Protein AF-A0A2Z6RAQ9-F1 (afdb_monomer)

Sequence (115 aa):
MVIQEKRLQLKWVKVKGHDGILSNEKADKLARTGINSCNIYDSSVNYLNHDIRFFPLFEDIPIEHNFRKFVIGILSIYKASEWSLLSHQKDLCHTCNDDVDWQITWLILSQFKGF

Organism: NCBI:txid94130

Structure (mmCIF, N/CA/C/O backbone):
data_AF-A0A2Z6RAQ9-F1
#
_entry.id   AF-A0A2Z6RAQ9-F1
#
loop_
_atom_site.group_PDB
_atom_site.id
_atom_site.type_symbol
_atom_site.label_atom_id
_atom_site.label_alt_id
_atom_site.label_comp_id
_atom_site.label_asym_id
_atom_site.label_entity_id
_atom_site.label_seq_id
_atom_site.pdbx_PDB_ins_code
_atom_site.Cartn_x
_atom_site.Cartn_y
_atom_site.Cartn_z
_atom_site.occupancy
_atom_site.B_iso_or_equiv
_atom_site.auth_seq_id
_atom_site.auth_comp_id
_atom_site.auth_asym_id
_atom_site.auth_atom_id
_atom_site.pdbx_PDB_model_num
ATOM 1 N N . MET A 1 1 ? -8.752 -14.002 4.390 1.00 61.12 1 MET A N 1
ATOM 2 C CA . MET A 1 1 ? -8.930 -12.648 4.971 1.00 61.12 1 MET A CA 1
ATOM 3 C C . MET A 1 1 ? -10.418 -12.304 4.938 1.00 61.12 1 MET A C 1
ATOM 5 O O . MET A 1 1 ? -10.992 -12.352 3.858 1.00 61.12 1 MET A O 1
ATOM 9 N N . VAL A 1 2 ? -11.047 -11.988 6.082 1.00 69.75 2 VAL A N 1
ATOM 10 C CA . VAL A 1 2 ? -12.523 -11.849 6.233 1.00 69.75 2 VAL A CA 1
ATOM 11 C C . VAL A 1 2 ? -13.164 -10.935 5.183 1.00 69.75 2 VAL A C 1
ATOM 13 O O . VAL A 1 2 ? -14.261 -11.204 4.710 1.00 69.75 2 VAL A O 1
ATOM 16 N N . ILE A 1 3 ? -12.464 -9.870 4.791 1.00 75.06 3 ILE A N 1
ATOM 17 C CA . ILE A 1 3 ? -12.925 -8.902 3.788 1.00 75.06 3 ILE A CA 1
ATOM 18 C C . ILE A 1 3 ? -13.163 -9.577 2.429 1.00 75.06 3 ILE A C 1
ATOM 20 O O . ILE A 1 3 ? -14.210 -9.369 1.823 1.00 75.06 3 ILE A O 1
ATOM 24 N N . GLN A 1 4 ? -12.225 -10.414 1.977 1.00 67.00 4 GLN A N 1
ATOM 25 C CA . GLN A 1 4 ? -12.327 -11.136 0.704 1.00 67.00 4 GLN A CA 1
ATOM 26 C C . GLN A 1 4 ? -13.342 -12.276 0.783 1.00 67.00 4 GLN A C 1
ATOM 28 O O . GLN A 1 4 ? -14.187 -12.406 -0.098 1.00 67.00 4 GLN A O 1
ATOM 33 N N . GLU A 1 5 ? -13.300 -13.060 1.863 1.00 72.44 5 GLU A N 1
ATOM 34 C CA . GLU A 1 5 ? -14.223 -14.182 2.086 1.00 72.44 5 GLU A CA 1
ATOM 35 C C . GLU A 1 5 ? -15.684 -13.717 2.078 1.00 72.44 5 GLU A C 1
ATOM 37 O O . GLU A 1 5 ? -16.543 -14.335 1.454 1.00 72.44 5 GLU A O 1
ATOM 42 N N . LYS A 1 6 ? -15.954 -12.570 2.710 1.00 83.06 6 LYS A N 1
ATOM 43 C CA . LYS A 1 6 ? -17.292 -11.975 2.781 1.00 83.06 6 LYS A CA 1
ATOM 44 C C . LYS A 1 6 ? -17.602 -11.006 1.639 1.00 83.06 6 LYS A C 1
ATOM 46 O O . LYS A 1 6 ? -18.657 -10.379 1.670 1.00 83.06 6 LYS A O 1
ATOM 51 N N . ARG A 1 7 ? -16.704 -10.867 0.654 1.00 84.50 7 ARG A N 1
ATOM 52 C CA . ARG A 1 7 ? -16.841 -9.947 -0.491 1.00 84.50 7 ARG A CA 1
ATOM 53 C C . ARG A 1 7 ? -17.262 -8.532 -0.067 1.00 84.50 7 ARG A C 1
ATOM 55 O O . ARG A 1 7 ? -18.129 -7.914 -0.682 1.00 84.50 7 ARG A O 1
ATOM 62 N N . LEU A 1 8 ? -16.674 -8.031 1.019 1.00 89.75 8 LEU A N 1
ATOM 63 C CA . LEU A 1 8 ? -17.007 -6.713 1.553 1.00 89.75 8 LEU A CA 1
ATOM 64 C C . LEU A 1 8 ? -16.413 -5.625 0.659 1.00 89.75 8 LEU A C 1
ATOM 66 O O . LEU A 1 8 ? -15.206 -5.594 0.422 1.00 89.75 8 LEU A O 1
ATOM 70 N N . GLN A 1 9 ? -17.252 -4.692 0.216 1.00 89.62 9 GLN A N 1
ATOM 71 C CA . GLN A 1 9 ? -16.793 -3.467 -0.429 1.00 89.62 9 GLN A CA 1
ATOM 72 C C . GLN A 1 9 ? -16.439 -2.441 0.648 1.00 89.62 9 GLN A C 1
ATOM 74 O O . GLN A 1 9 ? -17.302 -1.988 1.399 1.00 89.62 9 GLN A O 1
ATOM 79 N N . LEU A 1 10 ? -15.158 -2.088 0.737 1.00 86.44 10 LEU A N 1
ATOM 80 C CA . LEU A 1 10 ? -14.659 -1.120 1.709 1.00 86.44 10 LEU A CA 1
ATOM 81 C C . LEU A 1 10 ? -14.320 0.203 1.029 1.00 86.44 10 LEU A C 1
ATOM 83 O O . LEU A 1 10 ? -13.658 0.232 -0.006 1.00 86.44 10 LEU A O 1
ATOM 87 N N . LYS A 1 11 ? -14.717 1.306 1.666 1.00 92.69 11 LYS A N 1
ATOM 88 C CA . LYS A 1 11 ? -14.276 2.657 1.316 1.00 92.69 11 LYS A CA 1
ATOM 89 C C . LYS A 1 11 ? -13.505 3.240 2.491 1.00 92.69 11 LYS A C 1
ATOM 91 O O . LYS A 1 11 ? -14.081 3.514 3.541 1.00 92.69 11 LYS A O 1
ATOM 96 N N . TRP A 1 12 ? -12.207 3.444 2.302 1.00 90.06 12 TRP A N 1
ATOM 97 C CA . TRP A 1 12 ? -11.351 4.072 3.303 1.00 90.06 12 TRP A CA 1
ATOM 98 C C . TRP A 1 12 ? -11.480 5.591 3.212 1.00 90.06 12 TRP A C 1
ATOM 100 O O . TRP A 1 12 ? -11.297 6.173 2.144 1.00 90.06 12 TRP A O 1
ATOM 110 N N . VAL A 1 13 ? -11.799 6.239 4.332 1.00 91.06 13 VAL A N 1
ATOM 111 C CA . VAL A 1 13 ? -11.898 7.699 4.425 1.00 91.06 13 VAL A CA 1
ATOM 112 C C . VAL A 1 13 ? -11.005 8.161 5.563 1.00 91.06 13 VAL A C 1
ATOM 114 O O . VAL A 1 13 ? -11.235 7.822 6.722 1.00 91.06 13 VAL A O 1
ATOM 117 N N . LYS A 1 14 ? -9.972 8.935 5.228 1.00 92.31 14 LYS A N 1
ATOM 118 C CA . LYS A 1 14 ? -9.125 9.588 6.223 1.00 92.31 14 LYS A CA 1
ATOM 119 C C . LYS A 1 14 ? -9.837 10.843 6.722 1.00 92.31 14 LYS A C 1
ATOM 121 O O . LYS A 1 14 ? -10.187 11.704 5.921 1.00 92.31 14 LYS A O 1
ATOM 126 N N . VAL A 1 15 ? -10.016 10.947 8.034 1.00 93.12 15 VAL A N 1
ATOM 127 C CA . VAL A 1 15 ? -10.614 12.112 8.699 1.00 93.12 15 VAL A CA 1
ATOM 128 C C . VA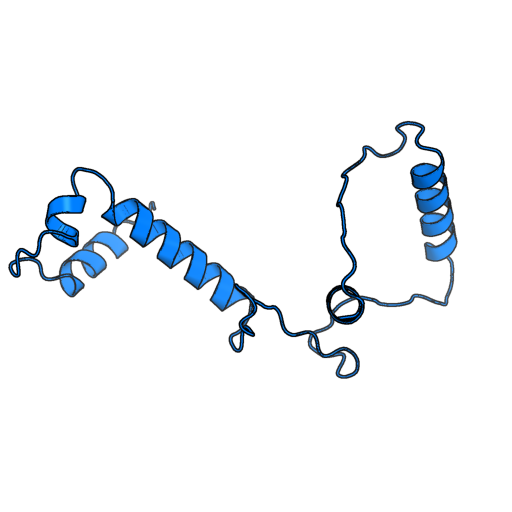L A 1 15 ? -9.602 12.765 9.633 1.00 93.12 15 VAL A C 1
ATOM 130 O O . VAL A 1 15 ? -8.672 12.111 10.111 1.00 93.12 15 VAL A O 1
ATOM 133 N N . LYS A 1 16 ? -9.755 14.069 9.872 1.00 91.62 16 LYS A N 1
ATOM 134 C CA . LYS A 1 16 ? -8.948 14.790 10.856 1.00 91.62 16 LYS A CA 1
ATOM 135 C C . LYS A 1 16 ? -9.440 14.440 12.267 1.00 91.62 16 LYS A C 1
ATOM 137 O O . LYS A 1 16 ? -10.635 14.262 12.489 1.00 91.62 16 LYS A O 1
ATOM 142 N N . GLY A 1 17 ? -8.515 14.321 13.218 1.00 89.81 17 GLY A N 1
ATOM 143 C CA . GLY A 1 17 ? -8.870 14.153 14.628 1.00 89.81 17 GLY A CA 1
ATOM 144 C C . GLY A 1 17 ? -9.486 15.429 15.200 1.00 89.81 17 GLY A C 1
ATOM 145 O O . GLY A 1 17 ? -9.085 16.525 14.806 1.00 89.81 17 GLY A O 1
ATOM 146 N N . HIS A 1 18 ? -10.433 15.288 16.131 1.00 88.12 18 HIS A N 1
ATOM 147 C CA . HIS A 1 18 ? -11.082 16.416 16.811 1.00 88.12 18 HIS A CA 1
ATOM 148 C C . HIS A 1 18 ? -11.804 17.386 15.866 1.00 88.12 18 HIS A C 1
ATOM 150 O O . HIS A 1 18 ? -11.953 18.566 16.166 1.00 88.12 18 HIS A O 1
ATOM 156 N N . ASP A 1 19 ? -12.291 16.874 14.734 1.00 91.44 19 ASP A N 1
ATOM 157 C CA . ASP A 1 19 ? -13.020 17.634 13.709 1.00 91.44 19 ASP A CA 1
ATOM 158 C C . ASP A 1 19 ? -14.545 17.627 13.942 1.00 91.44 19 ASP A C 1
ATOM 160 O O . ASP A 1 19 ? -15.336 17.941 13.060 1.00 91.44 19 ASP A O 1
ATOM 164 N N . GLY A 1 20 ? -14.985 17.196 15.131 1.00 90.94 20 GLY A N 1
ATOM 165 C CA . GLY A 1 20 ? -16.399 17.157 15.522 1.00 90.94 20 GLY A CA 1
ATOM 166 C C . GLY A 1 20 ? -17.199 15.968 14.974 1.00 90.94 20 GLY A C 1
ATOM 167 O O . GLY A 1 20 ? -18.394 15.858 15.251 1.00 90.94 20 GLY A O 1
ATOM 168 N N . ILE A 1 21 ? -16.573 15.040 14.241 1.00 94.44 21 ILE A N 1
ATOM 169 C CA . ILE A 1 21 ? -17.237 13.818 13.763 1.00 94.44 21 ILE A CA 1
ATOM 170 C C . ILE A 1 21 ? -17.522 12.901 14.956 1.00 94.44 21 ILE A C 1
ATOM 172 O O . ILE A 1 21 ? -16.632 12.209 15.448 1.00 94.44 21 ILE A O 1
ATOM 176 N N . LEU A 1 22 ? -18.786 12.852 15.385 1.00 94.00 22 LEU A N 1
ATOM 177 C CA . LEU A 1 22 ? -19.227 12.154 16.599 1.00 94.00 22 LEU A CA 1
ATOM 178 C C . LEU A 1 22 ? -18.698 10.715 16.706 1.00 94.00 22 LEU A C 1
ATOM 180 O O . LEU A 1 22 ? -18.216 10.310 17.762 1.00 94.00 22 LEU A O 1
ATOM 184 N N . SER A 1 23 ? -18.767 9.943 15.619 1.00 91.81 23 SER A N 1
ATOM 185 C CA . SER A 1 23 ? -18.299 8.553 15.599 1.00 91.81 23 SER A CA 1
ATOM 186 C C . SER A 1 23 ? -16.781 8.438 15.745 1.00 91.81 23 SER A C 1
ATOM 188 O O . SER A 1 23 ? -16.313 7.533 16.430 1.00 91.81 23 SER A O 1
ATOM 190 N N . ASN A 1 24 ? -16.019 9.364 15.154 1.00 94.19 24 ASN A N 1
ATOM 191 C CA . ASN A 1 24 ? -14.564 9.408 15.290 1.00 94.19 24 ASN A CA 1
ATOM 192 C C . ASN A 1 24 ? -14.162 9.817 16.715 1.00 94.19 24 ASN A C 1
ATOM 194 O O . ASN A 1 24 ? -13.328 9.160 17.327 1.00 94.19 24 ASN A O 1
ATOM 198 N N . GLU A 1 25 ? -14.828 10.825 17.290 1.00 94.19 25 GLU A N 1
ATOM 199 C CA . GLU A 1 25 ? -14.608 11.234 18.686 1.00 94.19 25 GLU A CA 1
ATOM 200 C C . GLU A 1 25 ? -14.969 10.121 19.677 1.00 94.19 25 GLU A C 1
ATOM 202 O O . GLU A 1 25 ? -14.283 9.916 20.679 1.00 94.19 25 GLU A O 1
ATOM 207 N N . LYS A 1 26 ? -16.052 9.378 19.411 1.00 94.31 26 LYS A N 1
ATOM 208 C CA . LYS A 1 26 ? -16.445 8.226 20.230 1.00 94.31 26 LYS A CA 1
ATOM 209 C C . LYS A 1 26 ? -15.408 7.108 20.134 1.00 94.31 26 LYS A C 1
ATOM 211 O O . LYS A 1 26 ? -15.062 6.536 21.165 1.00 94.31 26 LYS A O 1
ATOM 216 N N . ALA A 1 27 ? -14.910 6.819 18.933 1.00 92.31 27 ALA A N 1
ATOM 217 C CA . ALA A 1 27 ? -13.844 5.843 18.732 1.00 92.31 27 ALA A CA 1
ATOM 218 C C . ALA A 1 27 ? -12.554 6.252 19.465 1.00 92.31 27 ALA A C 1
ATOM 220 O O . ALA A 1 27 ? -11.992 5.423 20.176 1.00 92.31 27 ALA A O 1
ATOM 221 N N . ASP A 1 28 ? -12.141 7.523 19.387 1.00 91.56 28 ASP A N 1
ATOM 222 C CA . ASP A 1 28 ? -10.955 8.037 20.093 1.00 91.56 28 ASP A CA 1
ATOM 223 C C . ASP A 1 28 ? -11.099 7.917 21.619 1.00 91.56 28 ASP A C 1
ATOM 225 O O . ASP A 1 28 ? -10.209 7.404 22.300 1.00 91.56 28 ASP A O 1
ATOM 229 N N . LYS A 1 29 ? -12.258 8.303 22.174 1.00 92.06 29 LYS A N 1
ATOM 230 C CA . LYS A 1 29 ? -12.543 8.149 23.613 1.00 92.06 29 LYS A CA 1
ATOM 231 C C . LYS A 1 29 ? -12.472 6.690 24.059 1.00 92.06 29 LYS A C 1
ATOM 233 O O . LYS A 1 29 ? -11.863 6.403 25.087 1.00 92.06 29 LYS A O 1
ATOM 238 N N . LEU A 1 30 ? -13.069 5.778 23.289 1.00 90.38 30 LEU A N 1
ATOM 239 C CA . LEU A 1 30 ? -13.043 4.347 23.593 1.00 90.38 30 LEU A CA 1
ATOM 240 C C . LEU A 1 30 ? -11.625 3.774 23.510 1.00 90.38 30 LEU A C 1
ATOM 242 O O . LEU A 1 30 ? -11.220 3.021 24.397 1.00 90.38 30 LEU A O 1
ATOM 246 N N . ALA A 1 31 ? -10.848 4.174 22.502 1.00 88.25 31 ALA A N 1
ATOM 247 C CA . ALA A 1 31 ? -9.451 3.779 22.380 1.00 88.25 31 ALA A CA 1
ATOM 248 C C . ALA A 1 31 ? -8.643 4.223 23.610 1.00 88.25 31 ALA A C 1
ATOM 250 O O . ALA A 1 31 ? -7.949 3.404 24.210 1.00 88.25 31 ALA A O 1
ATOM 251 N N . ARG A 1 32 ? -8.816 5.471 24.073 1.00 87.75 32 ARG A N 1
ATOM 252 C CA . ARG A 1 32 ? -8.168 5.974 25.299 1.00 87.75 32 ARG A CA 1
ATOM 253 C C . ARG A 1 32 ? -8.557 5.187 26.546 1.00 87.75 32 ARG A C 1
ATOM 255 O O . ARG A 1 32 ? -7.696 4.902 27.370 1.00 87.75 32 ARG A O 1
ATOM 262 N N . THR A 1 33 ? -9.829 4.815 26.692 1.00 87.19 33 THR A N 1
ATOM 263 C CA . THR A 1 33 ? -10.252 3.972 27.823 1.00 87.19 33 THR A CA 1
ATOM 264 C C . THR A 1 33 ? -9.672 2.561 27.744 1.00 87.19 33 THR A C 1
ATOM 266 O O . THR A 1 33 ? -9.332 1.985 28.774 1.00 87.19 33 THR A O 1
ATOM 269 N N . GLY A 1 34 ? -9.514 2.022 26.531 1.00 83.94 34 GLY A N 1
ATOM 270 C CA . GLY A 1 34 ? -8.958 0.691 26.292 1.00 83.94 34 GLY A CA 1
ATOM 271 C C . GLY A 1 34 ? -7.466 0.584 26.606 1.00 83.94 34 GLY A C 1
ATOM 272 O O . GLY A 1 34 ? -7.027 -0.476 27.043 1.00 83.94 34 GLY A O 1
ATOM 273 N N . ILE A 1 35 ? -6.703 1.677 26.471 1.00 77.50 35 ILE A N 1
ATOM 274 C CA . ILE A 1 35 ? -5.267 1.720 26.815 1.00 77.50 35 ILE A CA 1
ATOM 275 C C . ILE A 1 35 ? -5.018 1.322 28.278 1.00 77.50 35 ILE A C 1
ATOM 277 O O . ILE A 1 35 ? -4.027 0.662 28.570 1.00 77.50 35 ILE A O 1
ATOM 281 N N . ASN A 1 36 ? -5.932 1.665 29.189 1.00 72.19 36 ASN A N 1
ATOM 282 C CA . ASN A 1 36 ? -5.812 1.326 30.611 1.00 72.19 36 ASN A CA 1
ATOM 283 C C . ASN A 1 36 ? -6.358 -0.070 30.954 1.00 72.19 36 ASN A C 1
ATOM 285 O O . ASN A 1 36 ? -6.399 -0.442 32.127 1.00 72.19 36 ASN A O 1
ATOM 289 N N . SER A 1 37 ? -6.826 -0.833 29.964 1.00 75.44 37 SER A N 1
ATOM 290 C CA . SER A 1 37 ? -7.347 -2.178 30.184 1.00 75.44 37 SER A CA 1
ATOM 291 C C . SER A 1 37 ? -6.228 -3.216 30.088 1.00 75.44 37 SER A C 1
ATOM 293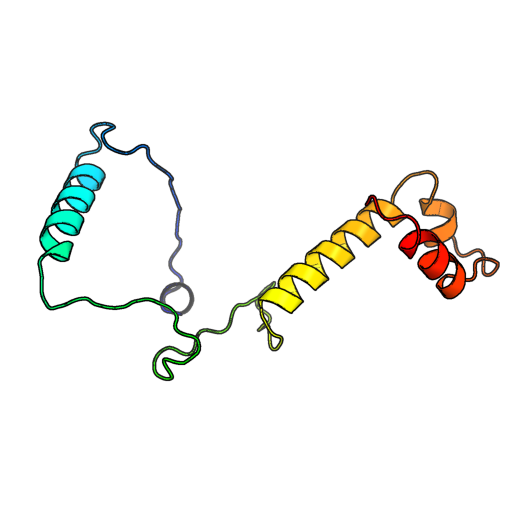 O O . SER A 1 37 ? -5.374 -3.153 29.210 1.00 75.44 37 SER A O 1
ATOM 295 N N . CYS A 1 38 ? -6.256 -4.220 30.966 1.00 68.62 38 CYS A N 1
ATOM 296 C CA . CYS A 1 38 ? -5.305 -5.337 30.921 1.00 68.62 38 CYS A CA 1
ATOM 297 C C . CYS A 1 38 ? -5.552 -6.295 29.737 1.00 68.62 38 CYS A C 1
ATOM 299 O O . CYS A 1 38 ? -4.761 -7.204 29.509 1.00 68.62 38 CYS A O 1
ATOM 301 N N . ASN A 1 39 ? -6.640 -6.101 28.983 1.00 68.44 39 ASN A N 1
ATOM 302 C CA . ASN A 1 39 ? -7.058 -6.956 27.872 1.00 68.44 39 ASN A CA 1
ATOM 303 C C . ASN A 1 39 ? -6.606 -6.356 26.536 1.00 68.44 39 ASN A C 1
ATOM 305 O O . ASN A 1 39 ? -7.425 -6.001 25.685 1.00 68.44 39 ASN A O 1
ATOM 309 N N . ILE A 1 40 ? -5.292 -6.216 26.365 1.00 65.81 40 ILE A N 1
ATOM 310 C CA . ILE A 1 40 ? -4.708 -5.729 25.116 1.00 65.81 40 ILE A CA 1
ATOM 311 C C . ILE A 1 40 ? -4.834 -6.841 24.074 1.00 65.81 40 ILE A C 1
ATOM 313 O O . ILE A 1 40 ? -4.135 -7.850 24.133 1.00 65.81 40 ILE A O 1
ATOM 317 N N . TYR A 1 41 ? -5.743 -6.660 23.117 1.00 62.94 41 TYR A N 1
ATOM 318 C CA . TYR A 1 41 ? -5.765 -7.483 21.916 1.00 62.94 41 TYR A CA 1
ATOM 319 C C . TYR A 1 41 ? -4.661 -6.995 20.980 1.00 62.94 41 TYR A C 1
ATOM 321 O O . TYR A 1 41 ? -4.790 -5.951 20.338 1.00 62.94 41 TYR A O 1
ATOM 329 N N . ASP A 1 42 ? -3.561 -7.738 20.933 1.00 59.44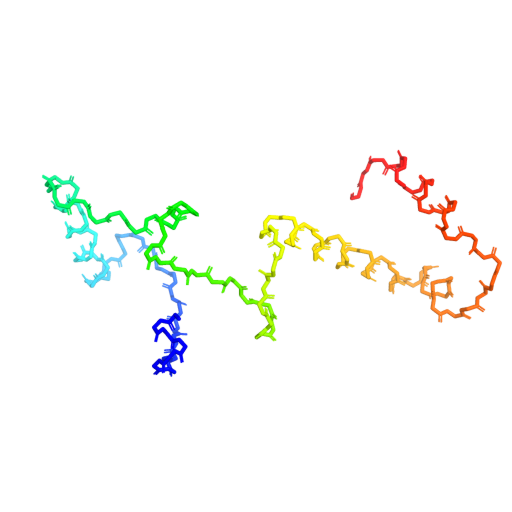 42 ASP A N 1
ATOM 330 C CA . ASP A 1 42 ? -2.472 -7.461 20.011 1.00 59.44 42 ASP A CA 1
ATOM 331 C C . ASP A 1 42 ? -2.832 -7.980 18.612 1.00 59.44 42 ASP A C 1
ATOM 333 O O . ASP A 1 42 ? -2.662 -9.155 18.289 1.00 59.44 42 ASP A O 1
ATOM 337 N N . SER A 1 43 ? -3.364 -7.085 17.777 1.00 53.66 43 SER A N 1
ATOM 338 C CA . SER A 1 43 ? -3.561 -7.346 16.350 1.00 53.66 43 SER A CA 1
ATOM 339 C C . SER A 1 43 ? -2.290 -7.101 15.540 1.00 53.66 43 SER A C 1
ATOM 341 O O . SER A 1 43 ? -2.377 -7.014 14.309 1.00 53.66 43 SER A O 1
ATOM 343 N N . SER A 1 44 ? -1.132 -6.896 16.188 1.00 47.28 44 SER A N 1
ATOM 344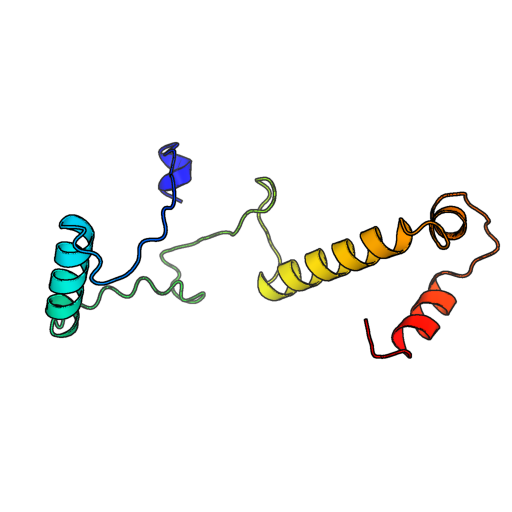 C CA . SER A 1 44 ? 0.124 -6.860 15.462 1.00 47.28 44 SER A CA 1
ATOM 345 C C . SER A 1 44 ? 0.209 -8.152 14.673 1.00 47.28 44 SER A C 1
ATOM 347 O O . SER A 1 44 ? 0.060 -9.272 15.170 1.00 47.28 44 SER A O 1
ATOM 349 N N . VAL A 1 45 ? 0.386 -7.971 13.375 1.00 46.78 45 VAL A N 1
ATOM 350 C CA . VAL A 1 45 ? 0.681 -9.057 12.469 1.00 46.78 45 VAL A CA 1
ATOM 351 C C . VAL A 1 45 ? 2.136 -9.430 12.741 1.00 46.78 45 VAL A C 1
ATOM 353 O O . VAL A 1 45 ? 3.050 -9.119 11.980 1.00 46.78 45 VAL A O 1
ATOM 356 N N . ASN A 1 46 ? 2.370 -10.017 13.914 1.00 43.62 46 ASN A N 1
ATOM 357 C CA . ASN A 1 46 ? 3.602 -10.696 14.217 1.00 43.62 46 ASN A CA 1
ATOM 358 C C . ASN A 1 46 ? 3.691 -11.805 13.176 1.00 43.62 46 ASN A C 1
ATOM 360 O O . ASN A 1 46 ? 2.882 -12.727 13.178 1.00 43.62 46 ASN A O 1
ATOM 364 N N . TYR A 1 47 ? 4.691 -11.738 12.298 1.00 47.56 47 TYR A N 1
ATOM 365 C CA . TYR A 1 47 ? 5.031 -12.829 11.375 1.00 47.56 47 TYR A CA 1
ATOM 366 C C . TYR A 1 47 ? 5.290 -14.168 12.110 1.00 47.56 47 TYR A C 1
ATOM 368 O O . TYR A 1 47 ? 5.430 -15.205 11.472 1.00 47.56 47 TYR A O 1
ATOM 376 N N . LEU A 1 48 ? 5.354 -14.131 13.447 1.00 40.94 48 LEU A N 1
ATOM 377 C CA . LEU A 1 48 ? 5.504 -15.245 14.380 1.00 40.94 48 LEU A CA 1
ATOM 378 C C . LEU A 1 48 ? 4.178 -15.736 14.998 1.00 40.94 48 LEU A C 1
ATOM 380 O O . LEU A 1 48 ? 4.162 -16.816 15.582 1.00 40.94 48 LEU A O 1
ATOM 384 N N . ASN A 1 49 ? 3.070 -14.987 14.896 1.00 44.47 49 ASN A N 1
ATOM 385 C CA . ASN A 1 49 ? 1.764 -15.446 15.379 1.00 44.47 49 ASN A CA 1
ATOM 386 C C . ASN A 1 49 ? 1.182 -16.430 14.352 1.00 44.47 49 ASN A C 1
ATOM 388 O O . ASN A 1 49 ? 0.533 -16.044 13.380 1.00 44.47 49 ASN A O 1
ATOM 392 N N . HIS A 1 50 ? 1.454 -17.719 14.558 1.00 52.09 50 HIS A N 1
ATOM 393 C CA . HIS A 1 50 ? 1.057 -18.818 13.669 1.00 52.09 50 HIS A CA 1
ATOM 394 C C . HIS A 1 50 ? -0.467 -18.973 13.475 1.00 52.09 50 HIS A C 1
ATOM 396 O O . HIS A 1 50 ? -0.891 -19.698 12.567 1.00 52.09 50 HIS A O 1
ATOM 402 N N . ASP A 1 51 ? -1.273 -18.275 14.278 1.00 52.88 51 ASP A N 1
ATOM 403 C CA . ASP A 1 51 ? -2.734 -18.366 14.279 1.00 52.88 51 ASP A CA 1
ATOM 404 C C . ASP A 1 51 ? -3.405 -17.511 13.193 1.00 52.88 51 ASP A C 1
ATOM 406 O O . ASP A 1 51 ? -4.492 -17.855 12.727 1.00 52.88 51 ASP A O 1
ATOM 410 N N . ILE A 1 52 ? -2.759 -16.437 12.718 1.00 50.75 52 ILE A N 1
ATOM 411 C CA . ILE A 1 52 ? -3.282 -15.604 11.621 1.00 50.75 52 ILE A CA 1
ATOM 412 C C . ILE A 1 52 ? -2.301 -15.648 10.453 1.00 50.75 52 ILE A C 1
ATOM 414 O O . ILE A 1 52 ? -1.436 -14.791 10.280 1.00 50.75 52 ILE A O 1
ATOM 418 N N . ARG A 1 53 ? -2.464 -16.668 9.607 1.00 55.56 53 ARG A N 1
ATOM 419 C CA . ARG A 1 53 ? -1.740 -16.774 8.335 1.00 55.56 53 ARG A CA 1
ATOM 420 C C . ARG A 1 53 ? -2.341 -15.781 7.345 1.00 55.56 53 ARG A C 1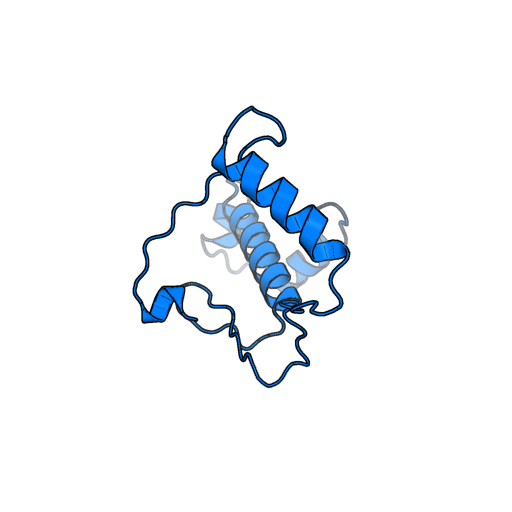
ATOM 422 O O . ARG A 1 53 ? -3.372 -16.050 6.729 1.00 55.56 53 ARG A O 1
ATOM 429 N N . PHE A 1 54 ? -1.721 -14.615 7.215 1.00 67.75 54 PHE A N 1
ATOM 430 C CA . PHE A 1 54 ? -2.014 -13.687 6.129 1.00 67.75 54 PHE A CA 1
ATOM 431 C C . PHE A 1 54 ? -0.979 -13.887 5.019 1.00 67.75 54 PHE A C 1
ATOM 433 O O . PHE A 1 54 ? 0.216 -14.002 5.281 1.00 67.75 54 PHE A O 1
ATOM 440 N N . PHE A 1 55 ? -1.450 -13.928 3.778 1.00 69.81 55 PHE A N 1
ATOM 441 C CA . PHE A 1 55 ? -0.600 -13.928 2.595 1.00 69.81 55 PHE A CA 1
ATOM 442 C C . PHE A 1 55 ? -0.906 -12.643 1.840 1.00 69.81 55 PHE A C 1
ATOM 444 O O . PHE A 1 55 ? -2.057 -12.453 1.432 1.00 69.81 55 PHE A O 1
ATOM 451 N N . PRO A 1 56 ? 0.056 -11.716 1.718 1.00 76.62 56 PRO A N 1
ATOM 452 C CA . PRO A 1 56 ? -0.158 -10.544 0.896 1.00 76.62 56 PRO A CA 1
ATOM 453 C C . PRO A 1 56 ? -0.303 -10.997 -0.564 1.00 76.62 56 PRO A C 1
ATOM 455 O O . PRO A 1 56 ? 0.388 -11.909 -1.016 1.00 76.62 56 PRO A O 1
ATOM 458 N N . LEU A 1 57 ? -1.249 -10.389 -1.274 1.00 82.94 57 LEU A N 1
ATOM 459 C CA . LEU A 1 57 ? -1.577 -10.700 -2.664 1.00 82.94 57 LEU A CA 1
ATOM 460 C C . LEU A 1 57 ? -1.155 -9.520 -3.544 1.00 82.94 57 LEU A C 1
ATOM 462 O O . LEU A 1 57 ? -1.332 -8.364 -3.149 1.00 82.94 57 LEU A O 1
ATOM 466 N N . PHE A 1 58 ? -0.639 -9.809 -4.731 1.00 85.31 58 PHE A N 1
ATOM 467 C CA . PHE A 1 58 ? -0.401 -8.846 -5.799 1.00 85.31 58 PHE A CA 1
ATOM 468 C C . PHE A 1 58 ? -1.174 -9.304 -7.032 1.00 85.31 58 PHE A C 1
ATOM 470 O O . PHE A 1 58 ? -0.936 -10.407 -7.505 1.00 85.31 58 PHE A O 1
ATOM 477 N N . GLU A 1 59 ? -2.128 -8.496 -7.505 1.00 86.88 59 GLU A N 1
ATOM 478 C CA . GLU A 1 59 ? -3.029 -8.876 -8.611 1.00 86.88 59 GLU A CA 1
ATOM 479 C C . GLU A 1 59 ? -3.683 -10.256 -8.403 1.00 86.88 59 GLU A C 1
ATOM 481 O O . GLU A 1 59 ? -3.701 -11.101 -9.289 1.00 86.88 59 GLU A O 1
ATOM 486 N N . ASP A 1 60 ? -4.173 -10.505 -7.184 1.00 82.00 60 ASP A N 1
ATOM 487 C CA . ASP A 1 60 ? -4.756 -11.785 -6.746 1.00 82.00 60 ASP A CA 1
ATOM 488 C C . ASP A 1 60 ? -3.788 -12.986 -6.722 1.00 82.00 60 ASP A C 1
ATOM 490 O O . ASP A 1 60 ? -4.188 -14.100 -6.376 1.00 82.00 60 ASP A O 1
ATOM 494 N N . ILE A 1 61 ? -2.495 -12.764 -6.974 1.00 84.12 61 ILE A N 1
ATOM 495 C CA . ILE A 1 61 ? -1.439 -13.775 -6.877 1.00 84.12 61 ILE A CA 1
ATOM 496 C C . ILE A 1 61 ? -0.749 -13.673 -5.505 1.00 84.12 61 ILE A C 1
ATOM 498 O O . ILE A 1 61 ? -0.306 -12.587 -5.115 1.00 84.12 61 ILE A O 1
ATOM 502 N N . PRO A 1 62 ? -0.627 -14.774 -4.740 1.00 82.44 62 PRO A N 1
ATOM 503 C CA . PRO A 1 62 ? 0.103 -14.783 -3.475 1.00 82.44 62 PRO A CA 1
ATOM 504 C C . PRO A 1 62 ? 1.565 -14.383 -3.643 1.00 82.44 62 PRO A C 1
ATOM 506 O O . PRO A 1 62 ? 2.287 -14.914 -4.484 1.00 82.44 62 PRO A O 1
ATOM 509 N N . ILE A 1 63 ? 2.025 -13.470 -2.794 1.00 85.12 63 ILE A N 1
ATOM 510 C CA . ILE A 1 63 ? 3.438 -13.115 -2.724 1.00 85.12 63 ILE A CA 1
ATOM 511 C C . ILE A 1 63 ? 4.134 -14.149 -1.837 1.00 85.12 63 ILE A C 1
ATOM 513 O O . ILE A 1 63 ? 4.039 -14.107 -0.610 1.00 85.12 63 ILE A O 1
ATOM 517 N N . GLU A 1 64 ? 4.858 -15.069 -2.469 1.00 81.75 64 GLU A N 1
ATOM 518 C CA . GLU A 1 64 ? 5.621 -16.127 -1.784 1.00 81.75 64 GLU A CA 1
ATOM 519 C C . GLU A 1 64 ? 6.994 -15.648 -1.277 1.00 81.75 64 GLU A C 1
ATOM 521 O O . GLU A 1 64 ? 7.651 -16.299 -0.464 1.00 81.75 64 GLU A O 1
ATOM 526 N N . HIS A 1 65 ? 7.445 -14.482 -1.741 1.00 76.25 65 HIS A N 1
ATOM 527 C CA . HIS A 1 65 ? 8.699 -13.870 -1.318 1.00 76.25 65 HIS A CA 1
ATOM 528 C C . HIS A 1 65 ? 8.543 -13.003 -0.066 1.00 76.25 65 HIS A C 1
ATOM 530 O O . HIS A 1 65 ? 7.462 -12.543 0.292 1.00 76.25 65 HIS A O 1
ATOM 536 N N . ASN A 1 66 ? 9.671 -12.705 0.590 1.00 83.56 66 ASN A N 1
ATOM 537 C CA . ASN A 1 66 ? 9.702 -11.702 1.651 1.00 83.56 66 ASN A CA 1
ATOM 538 C C . ASN A 1 66 ? 9.077 -10.387 1.149 1.00 83.56 66 ASN A C 1
ATOM 540 O O . ASN A 1 66 ? 9.583 -9.792 0.197 1.00 83.56 66 ASN A O 1
ATOM 544 N N . PHE A 1 67 ? 8.017 -9.922 1.817 1.00 82.50 67 PHE A N 1
ATOM 545 C CA . PHE A 1 67 ? 7.214 -8.784 1.360 1.00 82.50 67 PHE A CA 1
ATOM 546 C C . PHE A 1 67 ? 8.046 -7.518 1.113 1.00 82.50 67 PHE A C 1
ATOM 548 O O . PHE A 1 67 ? 7.859 -6.831 0.113 1.00 82.50 67 PHE A O 1
ATOM 555 N N . ARG A 1 68 ? 9.039 -7.234 1.968 1.00 85.88 68 ARG A N 1
ATOM 556 C CA . ARG A 1 68 ? 9.932 -6.083 1.774 1.00 85.88 68 ARG A CA 1
ATOM 557 C C . ARG A 1 68 ? 10.769 -6.229 0.504 1.00 85.88 68 ARG A C 1
ATOM 559 O O . ARG A 1 68 ? 10.888 -5.266 -0.247 1.00 85.88 68 ARG A O 1
ATOM 566 N N . LYS A 1 69 ? 11.343 -7.412 0.257 1.00 88.12 69 LYS A N 1
ATOM 567 C CA . LYS A 1 69 ? 12.103 -7.682 -0.977 1.00 88.12 69 LYS A CA 1
ATOM 568 C C . LYS A 1 69 ? 11.212 -7.583 -2.211 1.00 88.12 69 LYS A C 1
ATOM 570 O O . LYS A 1 69 ? 11.639 -7.011 -3.205 1.00 88.12 69 LYS A O 1
ATOM 575 N N . PHE A 1 70 ? 9.984 -8.086 -2.119 1.00 89.56 70 PHE A N 1
ATOM 576 C CA . PHE A 1 70 ? 8.995 -7.994 -3.186 1.00 89.56 70 PHE A CA 1
ATOM 577 C C . PHE A 1 70 ? 8.678 -6.536 -3.549 1.00 89.56 70 PHE A C 1
ATOM 579 O O . PHE A 1 70 ? 8.815 -6.153 -4.707 1.00 89.56 70 PHE A O 1
ATOM 586 N N . VAL A 1 71 ? 8.350 -5.699 -2.557 1.00 90.00 71 VAL A N 1
ATOM 587 C CA . VAL A 1 71 ? 8.060 -4.269 -2.768 1.00 90.00 71 VAL A CA 1
ATOM 588 C C . VAL A 1 71 ? 9.256 -3.539 -3.381 1.00 90.00 71 VAL A C 1
ATOM 590 O O . VAL A 1 71 ? 9.088 -2.778 -4.330 1.00 90.00 71 VAL A O 1
ATOM 593 N N . ILE A 1 72 ? 10.468 -3.786 -2.871 1.00 91.38 72 ILE A N 1
ATOM 594 C CA . ILE A 1 72 ? 11.691 -3.200 -3.438 1.00 91.38 72 ILE A CA 1
ATOM 595 C C . ILE A 1 72 ? 11.866 -3.640 -4.897 1.00 91.38 72 ILE A C 1
ATOM 597 O O . ILE A 1 72 ? 12.125 -2.796 -5.749 1.00 91.38 72 ILE A O 1
ATOM 601 N N . GLY A 1 73 ? 11.674 -4.929 -5.191 1.00 92.94 73 GLY A N 1
ATOM 602 C CA . GLY A 1 73 ? 11.770 -5.475 -6.544 1.00 92.94 73 GLY A CA 1
ATOM 603 C C . GLY A 1 73 ? 10.790 -4.819 -7.515 1.00 92.94 73 GLY A C 1
ATOM 604 O O . GLY A 1 73 ? 11.210 -4.362 -8.574 1.00 92.94 73 GLY A O 1
ATOM 605 N N . ILE A 1 74 ? 9.516 -4.686 -7.130 1.00 93.19 74 ILE A N 1
ATOM 606 C CA . ILE A 1 74 ? 8.508 -3.997 -7.952 1.00 93.19 74 ILE A CA 1
ATOM 607 C C . ILE A 1 74 ? 8.905 -2.548 -8.223 1.00 93.19 74 ILE A C 1
ATOM 609 O O . ILE A 1 74 ? 8.842 -2.107 -9.367 1.00 93.19 74 ILE A O 1
ATOM 613 N N . LEU A 1 75 ? 9.333 -1.802 -7.202 1.00 92.62 75 LEU A N 1
ATOM 614 C CA . LEU A 1 75 ? 9.736 -0.406 -7.386 1.00 92.62 75 LEU A CA 1
ATOM 615 C C . LEU A 1 75 ? 10.953 -0.282 -8.309 1.00 92.62 75 LEU A C 1
ATOM 617 O O . LEU A 1 75 ? 11.007 0.634 -9.129 1.00 92.62 75 LEU A O 1
ATOM 621 N N . SER A 1 76 ? 11.913 -1.200 -8.205 1.00 90.69 76 SER A N 1
ATOM 622 C CA . SER A 1 76 ? 13.063 -1.258 -9.110 1.00 90.69 76 SER A CA 1
ATOM 623 C C . SER A 1 76 ? 12.647 -1.557 -10.552 1.00 90.69 76 SER A C 1
ATOM 625 O O . SER A 1 76 ? 13.119 -0.876 -11.459 1.00 90.69 76 SER A O 1
ATOM 627 N N . ILE A 1 77 ? 11.737 -2.513 -10.765 1.00 90.25 77 ILE A N 1
ATOM 628 C CA . ILE A 1 77 ? 11.196 -2.837 -12.095 1.00 90.25 77 ILE A CA 1
ATOM 629 C C . ILE A 1 77 ? 10.439 -1.639 -12.668 1.00 90.25 77 ILE A C 1
ATOM 631 O O . ILE A 1 77 ? 10.664 -1.275 -13.817 1.00 90.25 77 ILE A O 1
ATOM 635 N N . TYR A 1 78 ? 9.598 -0.984 -11.864 1.00 90.81 78 TYR A N 1
ATOM 636 C CA . TYR A 1 78 ? 8.874 0.219 -12.268 1.00 90.81 78 TYR A CA 1
ATOM 637 C C . TYR A 1 78 ? 9.835 1.321 -12.727 1.00 90.81 78 TYR A C 1
ATOM 639 O O . TYR A 1 78 ? 9.695 1.842 -13.829 1.00 90.81 78 TYR A O 1
ATOM 647 N N . LYS A 1 79 ? 10.864 1.627 -11.925 1.00 88.62 79 LYS A N 1
ATOM 648 C CA . LYS A 1 79 ? 11.890 2.615 -12.290 1.00 88.62 79 LYS A CA 1
ATOM 649 C C . LYS A 1 79 ? 12.601 2.257 -13.597 1.00 88.62 79 LYS A C 1
ATOM 651 O O . LYS A 1 79 ? 12.787 3.130 -14.440 1.00 88.62 79 LYS A O 1
ATOM 656 N N . ALA A 1 80 ? 13.001 0.996 -13.761 1.00 86.62 80 ALA A N 1
ATOM 657 C CA . ALA A 1 80 ? 13.673 0.532 -14.973 1.00 86.62 80 ALA A CA 1
ATOM 658 C C . ALA A 1 80 ? 12.752 0.615 -16.202 1.00 86.62 80 ALA A C 1
ATOM 660 O O . ALA A 1 80 ? 13.188 1.049 -17.266 1.00 86.62 80 ALA A O 1
ATOM 661 N N . SER A 1 81 ? 11.473 0.267 -16.039 1.00 87.50 81 SER A N 1
ATOM 662 C CA . SER A 1 81 ? 10.454 0.376 -17.083 1.00 87.50 81 SER A CA 1
ATOM 663 C C . SER A 1 81 ? 10.262 1.828 -17.516 1.00 87.50 81 SER A C 1
ATOM 665 O O . SER A 1 81 ? 10.399 2.124 -18.700 1.00 87.50 81 SER A O 1
ATOM 667 N N . GLU A 1 82 ? 10.031 2.745 -16.571 1.00 8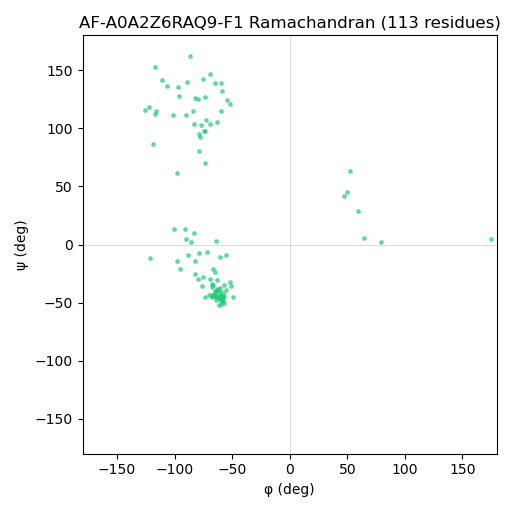8.69 82 GLU A N 1
ATOM 668 C CA . GLU A 1 82 ? 9.888 4.181 -16.851 1.00 88.69 82 GLU A CA 1
ATOM 669 C C . GLU A 1 82 ? 11.124 4.748 -17.557 1.00 88.69 82 GLU A C 1
ATOM 671 O O . GLU A 1 82 ? 11.003 5.461 -18.552 1.00 88.69 82 GLU A O 1
ATOM 676 N N . TRP A 1 83 ? 12.323 4.382 -17.093 1.00 86.50 83 TRP A N 1
ATOM 677 C CA . TRP A 1 83 ? 13.572 4.783 -17.738 1.00 86.50 83 TRP A CA 1
ATOM 678 C C . TRP A 1 83 ? 13.671 4.269 -19.180 1.00 86.50 83 TRP A C 1
ATOM 680 O O . TRP A 1 83 ? 14.024 5.036 -20.077 1.00 86.50 83 TRP A O 1
ATOM 690 N N . SER A 1 84 ? 13.302 3.008 -19.424 1.00 83.44 84 SER A N 1
ATOM 691 C CA . SER A 1 84 ? 13.347 2.404 -20.764 1.00 83.44 84 SER A CA 1
ATOM 692 C C . SER A 1 84 ? 12.382 3.060 -21.757 1.00 83.44 84 SER A C 1
ATOM 694 O O . SER A 1 84 ? 12.586 2.979 -22.965 1.00 83.44 84 SER A O 1
ATOM 696 N N . LEU A 1 85 ? 11.324 3.709 -21.262 1.00 85.81 85 LEU A N 1
ATOM 697 C CA . LEU A 1 85 ? 10.305 4.367 -22.080 1.00 85.81 85 LEU A CA 1
ATOM 698 C C . LEU A 1 85 ? 10.646 5.824 -22.420 1.00 85.81 85 LEU A C 1
ATOM 700 O O . LEU A 1 85 ? 9.961 6.425 -23.252 1.00 85.81 85 LEU A O 1
ATOM 704 N N . LEU A 1 86 ? 11.694 6.399 -21.819 1.00 86.88 86 LEU A N 1
ATOM 705 C CA . LEU A 1 86 ? 12.154 7.750 -22.139 1.00 86.88 86 LEU A CA 1
ATOM 706 C C . LEU A 1 86 ? 12.547 7.846 -23.614 1.00 86.88 86 LEU A C 1
ATOM 708 O O . LEU A 1 86 ? 13.241 6.974 -24.127 1.00 86.88 86 LEU A O 1
ATOM 712 N N . SER A 1 87 ? 12.189 8.945 -24.283 1.00 79.44 87 SER A N 1
ATOM 713 C CA . SER A 1 87 ? 12.362 9.111 -25.736 1.00 79.44 87 SER A CA 1
ATOM 714 C C . SER A 1 87 ? 13.778 8.821 -26.246 1.00 79.44 87 SER A C 1
ATOM 716 O O . SER A 1 87 ? 13.931 8.344 -27.359 1.00 79.44 87 SER A O 1
ATOM 718 N N . HIS A 1 88 ? 14.809 9.088 -25.439 1.00 75.44 88 HIS A N 1
ATOM 719 C CA . HIS A 1 88 ? 16.206 8.833 -25.802 1.00 75.44 88 HIS A CA 1
ATOM 720 C C . HIS A 1 88 ? 16.628 7.363 -25.644 1.00 75.44 88 HIS A C 1
ATOM 722 O O . HIS A 1 88 ? 17.507 6.893 -26.355 1.00 75.44 88 HIS A O 1
ATOM 728 N N . GLN A 1 89 ? 16.013 6.648 -24.701 1.00 74.75 89 GLN A N 1
ATOM 729 C CA . GLN A 1 89 ? 16.327 5.251 -24.389 1.00 74.75 89 GLN A CA 1
ATOM 730 C C . GLN A 1 89 ? 15.399 4.276 -25.110 1.00 74.75 89 GLN A C 1
ATOM 732 O O . GLN A 1 89 ? 15.757 3.117 -25.292 1.00 74.75 89 GLN A O 1
ATOM 737 N N . LYS A 1 90 ? 14.224 4.742 -25.539 1.00 77.19 90 LYS A N 1
ATOM 738 C CA . LYS A 1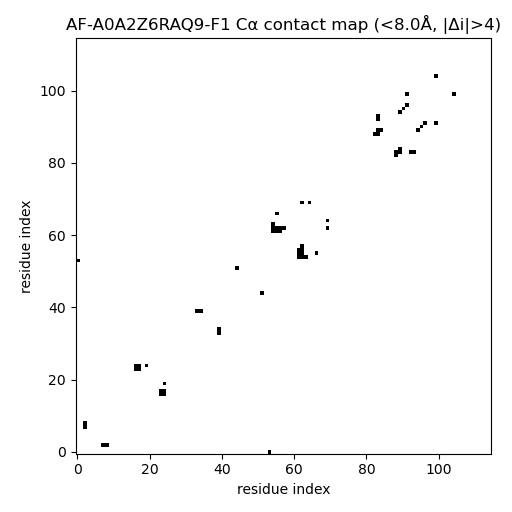 90 ? 13.171 3.917 -26.123 1.00 77.19 90 LYS A CA 1
ATOM 739 C C . LYS A 1 90 ? 13.637 3.171 -27.367 1.00 77.19 90 LYS A C 1
ATOM 741 O O . LYS A 1 90 ? 13.386 1.974 -27.471 1.00 77.19 90 LYS A O 1
ATOM 746 N N . ASP A 1 91 ? 14.346 3.849 -28.264 1.00 76.00 91 ASP A N 1
ATOM 747 C CA . ASP A 1 91 ? 14.855 3.220 -29.481 1.00 76.00 91 ASP A CA 1
ATOM 748 C C . ASP A 1 91 ? 15.930 2.174 -29.135 1.00 76.00 91 ASP A C 1
ATOM 750 O O . ASP A 1 91 ? 15.855 1.029 -29.577 1.00 76.00 91 ASP A O 1
ATOM 754 N N . LEU A 1 92 ? 16.858 2.497 -28.231 1.00 74.19 92 LEU A N 1
ATOM 755 C CA . LEU A 1 92 ? 17.892 1.558 -27.781 1.00 74.19 92 LEU A CA 1
ATOM 756 C C . LEU A 1 92 ? 17.300 0.315 -27.093 1.00 74.19 92 LEU A C 1
ATOM 758 O O . LEU A 1 92 ? 17.696 -0.801 -27.408 1.00 74.19 92 LEU A O 1
ATOM 762 N N . CYS A 1 93 ? 16.341 0.498 -26.180 1.00 72.12 93 CYS A N 1
ATOM 763 C CA . CYS A 1 93 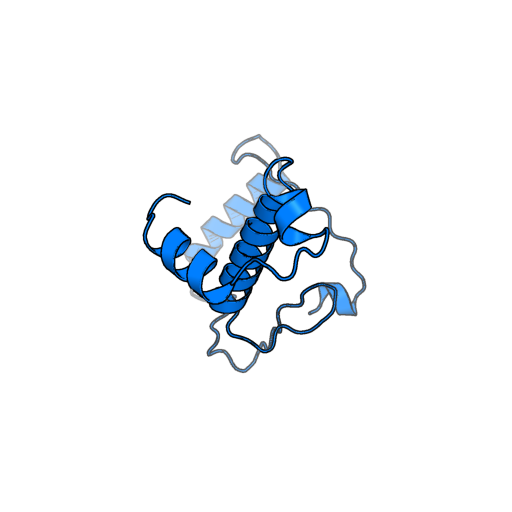? 15.751 -0.580 -25.378 1.00 72.12 93 CYS A CA 1
ATOM 764 C C . CYS A 1 93 ? 14.745 -1.442 -26.151 1.00 72.12 93 CYS A C 1
ATOM 766 O O . CYS A 1 93 ? 14.650 -2.639 -25.891 1.00 72.12 93 CYS A O 1
ATOM 768 N N . HIS A 1 94 ? 13.960 -0.843 -27.055 1.00 74.88 94 HIS A N 1
ATOM 769 C CA . HIS A 1 94 ? 12.760 -1.481 -27.617 1.00 74.88 94 HIS A CA 1
ATOM 770 C C . HIS A 1 94 ? 12.768 -1.624 -29.141 1.00 74.88 94 HIS A C 1
ATOM 772 O O . HIS A 1 94 ? 11.918 -2.339 -29.666 1.00 74.88 94 HIS A O 1
ATOM 778 N N . THR A 1 95 ? 13.697 -0.986 -29.868 1.00 67.69 95 THR A N 1
ATOM 779 C CA . THR A 1 95 ? 13.769 -1.106 -31.344 1.00 67.69 95 THR A CA 1
ATOM 780 C C . THR A 1 95 ? 14.836 -2.080 -31.852 1.00 67.69 95 THR A C 1
ATOM 782 O O . THR A 1 95 ? 15.061 -2.157 -33.052 1.00 67.69 95 THR A O 1
ATOM 785 N N . CYS A 1 96 ? 15.393 -2.910 -30.960 1.00 60.97 96 CYS A N 1
ATOM 786 C CA . CYS A 1 96 ? 16.236 -4.067 -31.285 1.00 60.97 96 CYS A CA 1
ATOM 787 C C . CYS A 1 96 ? 17.413 -3.731 -32.221 1.00 60.97 96 CYS A C 1
ATOM 789 O O . CYS A 1 96 ? 17.511 -4.245 -33.330 1.00 60.97 96 CYS A O 1
ATOM 791 N N . ASN A 1 97 ? 18.332 -2.882 -31.753 1.00 60.72 97 ASN A N 1
ATOM 792 C CA . ASN A 1 97 ? 19.707 -2.926 -32.243 1.00 60.72 97 ASN A CA 1
ATOM 793 C C . ASN A 1 97 ? 20.482 -3.888 -31.334 1.00 60.72 97 ASN A C 1
ATOM 795 O O . ASN A 1 97 ? 20.725 -3.570 -30.170 1.00 60.72 97 ASN A O 1
ATOM 799 N N . ASP A 1 98 ? 20.883 -5.045 -31.862 1.00 63.94 98 ASP A N 1
ATOM 800 C CA . ASP A 1 98 ? 21.685 -6.064 -31.155 1.00 63.94 98 ASP A CA 1
ATOM 801 C C . ASP A 1 98 ? 23.104 -5.576 -30.767 1.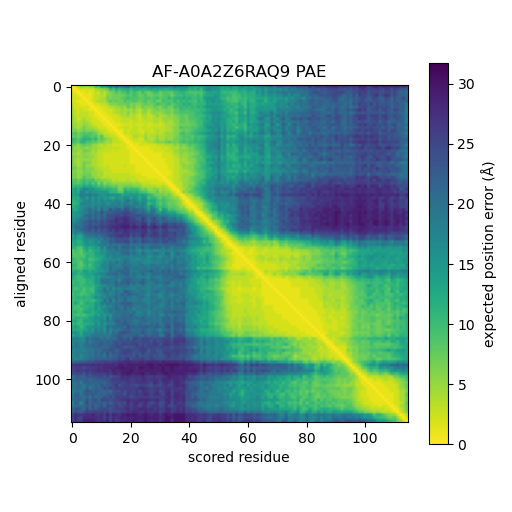00 63.94 98 ASP A C 1
ATOM 803 O O . ASP A 1 98 ? 23.896 -6.324 -30.202 1.00 63.94 98 ASP A O 1
ATOM 807 N N . ASP A 1 99 ? 23.428 -4.309 -31.038 1.00 69.56 99 ASP A N 1
ATOM 808 C CA . ASP A 1 99 ? 24.725 -3.682 -30.766 1.00 69.56 99 ASP A CA 1
ATOM 809 C C . ASP A 1 99 ? 24.926 -3.261 -29.298 1.00 69.56 99 ASP A C 1
ATOM 811 O O . ASP A 1 99 ? 26.020 -2.832 -28.922 1.00 69.56 99 ASP A O 1
ATOM 815 N N . VAL A 1 100 ? 23.895 -3.346 -28.448 1.00 71.62 100 VAL A N 1
ATOM 816 C CA . VAL A 1 100 ? 23.980 -2.896 -27.049 1.00 71.62 100 VAL A CA 1
ATOM 817 C C . VAL A 1 100 ? 24.171 -4.073 -26.097 1.00 71.62 100 VAL A C 1
ATOM 819 O O . VAL A 1 100 ? 23.251 -4.844 -25.828 1.00 71.62 100 VAL A O 1
ATOM 822 N N . ASP A 1 101 ? 25.357 -4.152 -25.492 1.00 79.06 101 ASP A N 1
ATOM 823 C CA . ASP A 1 101 ? 25.598 -5.029 -24.347 1.00 79.06 101 ASP A CA 1
ATOM 824 C C . ASP A 1 101 ? 24.927 -4.442 -23.093 1.00 79.06 101 ASP A C 1
ATOM 826 O O . ASP A 1 101 ? 25.445 -3.549 -22.405 1.00 79.06 101 ASP A O 1
ATOM 830 N N . TRP A 1 102 ? 23.734 -4.951 -22.792 1.00 76.75 102 TRP A N 1
ATOM 831 C CA . TRP A 1 102 ? 22.958 -4.538 -21.627 1.00 76.75 102 TRP A CA 1
ATOM 832 C C . TRP A 1 102 ? 23.654 -4.851 -20.303 1.00 76.75 102 TRP A C 1
ATOM 834 O O . TRP A 1 102 ? 23.485 -4.098 -19.343 1.00 76.75 102 TRP A O 1
ATOM 844 N N . GLN A 1 103 ? 24.464 -5.910 -20.232 1.00 80.44 103 GLN A N 1
ATOM 845 C CA . GLN A 1 103 ? 25.173 -6.268 -19.006 1.00 80.44 103 GLN A CA 1
ATOM 846 C C . GLN A 1 103 ? 26.226 -5.207 -18.662 1.00 80.44 103 GLN A C 1
ATOM 848 O O . GLN A 1 103 ? 26.294 -4.759 -17.513 1.00 80.44 103 GLN A O 1
ATOM 853 N N . ILE A 1 104 ? 27.002 -4.759 -19.653 1.00 78.38 104 ILE A N 1
ATOM 854 C CA . ILE A 1 104 ? 27.993 -3.685 -19.476 1.00 78.38 104 ILE A CA 1
ATOM 855 C C . ILE A 1 104 ? 27.296 -2.348 -19.197 1.00 78.38 104 ILE A C 1
ATOM 857 O O . ILE A 1 104 ? 27.693 -1.617 -18.286 1.00 78.38 104 ILE A O 1
ATOM 861 N N . THR A 1 105 ? 26.223 -2.049 -19.928 1.00 79.06 105 THR A N 1
ATOM 862 C CA . THR A 1 105 ? 25.445 -0.812 -19.766 1.00 79.06 105 THR A CA 1
ATOM 863 C C . THR A 1 105 ? 24.899 -0.663 -18.344 1.00 79.06 105 THR A C 1
ATOM 865 O O . THR A 1 105 ? 25.104 0.371 -17.702 1.00 79.06 105 THR A O 1
ATOM 868 N N . TRP A 1 106 ? 24.271 -1.710 -17.801 1.00 76.06 106 TRP A N 1
ATOM 869 C CA . TRP A 1 106 ? 23.759 -1.697 -16.428 1.00 76.06 106 TRP A CA 1
ATOM 870 C C . TRP A 1 106 ? 24.868 -1.622 -15.379 1.00 76.06 106 TRP A C 1
ATOM 872 O O . TRP A 1 106 ? 24.694 -0.948 -14.361 1.00 76.06 106 TRP A O 1
ATOM 882 N N . LEU A 1 107 ? 26.020 -2.255 -15.628 1.00 81.06 107 LEU A N 1
ATOM 883 C CA . LEU A 1 107 ? 27.179 -2.151 -14.744 1.00 81.06 107 LEU A CA 1
ATOM 884 C C . LEU A 1 107 ? 27.633 -0.690 -14.623 1.00 81.06 107 LEU A C 1
ATOM 886 O O . LEU A 1 107 ? 27.789 -0.194 -13.508 1.00 81.06 107 LEU A O 1
ATOM 890 N N . ILE A 1 108 ? 27.775 0.012 -15.750 1.00 81.19 108 ILE A N 1
ATOM 891 C CA . ILE A 1 108 ? 28.177 1.424 -15.797 1.00 81.19 108 ILE A CA 1
ATOM 892 C C . ILE A 1 108 ? 27.127 2.313 -15.118 1.00 81.19 108 ILE A C 1
ATOM 894 O O . ILE A 1 108 ? 27.472 3.117 -14.254 1.00 81.19 108 ILE A O 1
ATOM 898 N N . LEU A 1 109 ? 25.841 2.139 -15.435 1.00 75.94 109 LEU A N 1
ATOM 899 C CA . LEU A 1 109 ? 24.764 2.921 -14.816 1.00 75.94 109 LEU A CA 1
ATOM 900 C C . LEU A 1 109 ? 24.700 2.726 -13.296 1.00 75.94 109 LEU A C 1
ATOM 902 O O . LEU A 1 109 ? 24.500 3.691 -12.563 1.00 75.94 109 LEU A O 1
ATOM 906 N N . SER A 1 110 ? 24.944 1.507 -12.805 1.00 75.38 110 SER A N 1
ATOM 907 C CA . SER A 1 110 ? 24.942 1.213 -11.365 1.00 75.38 110 SER A CA 1
ATOM 908 C C . SER A 1 110 ? 26.081 1.894 -10.591 1.00 75.38 110 SER A C 1
ATOM 910 O O . SER A 1 110 ? 25.975 2.085 -9.376 1.00 75.38 110 SER A O 1
ATOM 912 N N . GLN A 1 111 ? 27.159 2.291 -11.278 1.00 80.06 111 GLN A N 1
ATOM 913 C CA . GLN A 1 111 ? 28.260 3.057 -10.686 1.00 80.06 111 GLN A CA 1
ATOM 914 C C . GLN A 1 111 ? 27.882 4.528 -10.470 1.00 80.06 111 GLN A C 1
ATOM 916 O O . GLN A 1 111 ? 28.374 5.156 -9.528 1.00 80.06 111 GLN A O 1
ATOM 921 N N . PHE A 1 112 ? 26.963 5.067 -11.275 1.00 74.06 112 PHE A N 1
ATOM 922 C CA . PHE A 1 112 ? 26.406 6.402 -11.079 1.00 74.06 112 PHE A CA 1
ATOM 923 C C . PHE A 1 112 ? 25.334 6.365 -9.979 1.00 74.06 112 PHE A C 1
ATOM 925 O O . PHE A 1 112 ? 24.132 6.307 -10.233 1.00 74.06 112 PHE A O 1
ATOM 932 N N . LYS A 1 113 ? 25.768 6.390 -8.712 1.00 52.59 113 LYS A N 1
ATOM 933 C CA . LYS A 1 113 ? 24.860 6.520 -7.561 1.00 52.59 113 LYS A CA 1
ATOM 934 C C . LYS A 1 113 ? 24.136 7.871 -7.610 1.00 52.59 113 LYS A C 1
ATOM 936 O O . LYS A 1 113 ? 24.727 8.896 -7.283 1.00 52.59 113 LYS A O 1
ATOM 941 N N . GLY A 1 114 ? 22.855 7.853 -7.983 1.00 57.56 114 GLY A N 1
ATOM 942 C CA . GLY A 1 114 ? 22.017 9.057 -8.036 1.00 57.56 114 GLY A CA 1
ATOM 943 C C . GLY A 1 114 ? 20.596 8.895 -8.595 1.00 57.56 114 GLY A C 1
ATOM 944 O O . GLY A 1 114 ? 19.902 9.901 -8.701 1.00 57.56 114 GLY A O 1
ATOM 945 N N . PHE A 1 115 ? 20.146 7.674 -8.915 1.00 40.84 115 PHE A N 1
ATOM 946 C CA . PHE A 1 115 ? 18.791 7.365 -9.404 1.00 40.84 115 PHE A CA 1
ATOM 947 C C . PHE A 1 115 ? 18.090 6.305 -8.529 1.00 40.84 115 PHE A C 1
ATOM 949 O O . PHE A 1 115 ? 18.794 5.419 -7.996 1.00 40.84 115 PHE A O 1
#

Radius of gyration: 23.67 Å; Cα contacts (8 Å, |Δi|>4): 33; chains: 1; bounding box: 48×36×63 Å

pLDDT: mean 77.88, std 13.94, range [40.84, 94.44]

Solvent-accessible surface area (backbone atoms only — not comparable to full-atom values): 7611 Å² total; per-residue (Å²): 106,73,53,67,80,67,67,58,88,82,82,90,76,92,76,73,83,94,69,76,50,63,68,60,56,50,50,53,53,50,50,60,60,50,70,79,42,93,79,72,81,78,78,70,83,47,96,77,49,82,88,66,85,78,73,60,62,56,96,86,40,73,55,87,57,62,64,69,60,48,55,52,49,52,54,51,51,50,52,52,50,56,53,39,63,35,82,85,38,26,55,65,70,70,62,73,57,91,84,64,61,61,70,61,52,51,54,59,54,66,69,58,83,84,126

Foldseek 3Di:
DCCVVVVPDDDDDDDDPPPPPPVNVVVVVVVVVCVPDPPDDPPPPPVPPPPDDDFDDDVNHGDPDDPVVVVVVVVVVVVVVVVCVPPVNVCVNPVDPVPDDPVVVVVVVVVPPDD

InterPro domains:
  IPR002156 Ribonuclease H domain [PS50879] (1-36)
  IPR012337 Ribonuclease H-like superfamily [SSF53098] (6-36)
  IPR036397 Ribonuclease H superfamily [G3DSA:3.30.420.10] (1-43)

Mean predicted aligned error: 14.8 Å

Secondary structure (DSSP, 8-state):
-HHHHTT---------TTSS-HHHHHHHHHHHHHHT-S--------TT-TT-----EETTEE--S-HHHHHHHHHHHHHHHHHHHSHHHHHHHHS--TT--HHHHHHHHHHS---